Protein AF-A0AA96EJM2-F1 (afdb_monomer)

Foldseek 3Di:
DVVLVVVCVVLVWDWAQDDPFFRTKIFDPVQDCVFPPRDGLMDTHHPDDPDVVVSSVVSVCSQVSGPVSVVVCVVDVPD

Secondary structure (DSSP, 8-state):
-HHHHHHHHHTTPEEEE--SSSSEEEE-SS--TTTTTTS-SEEEEPSS-S-HHHHHHHHHHHHHT-HHHHHHHHHS---

Sequence (79 aa):
MEEALCYLERHGWRVEIGGSHAWGKIYCPYNDDTCRCGEFCIASVWSTPKCPVNHARALRRVIDHCAIHRLLNTLCPEE

Radius of gyration: 12.71 Å; Cα contacts (8 Å, |Δi|>4): 102; chains: 1; bounding box: 27×36×32 Å

Structure (mmCIF, N/CA/C/O backbone):
data_AF-A0AA96EJM2-F1
#
_entry.id   AF-A0AA96EJM2-F1
#
loop_
_atom_site.group_PDB
_atom_site.id
_atom_site.type_symbol
_atom_site.label_atom_id
_atom_site.label_alt_id
_atom_site.label_comp_id
_atom_site.label_asym_id
_atom_site.label_entity_id
_atom_site.label_seq_id
_atom_site.pdbx_PDB_ins_code
_atom_site.Cartn_x
_atom_site.Cartn_y
_atom_site.Cartn_z
_atom_site.occupancy
_atom_site.B_iso_or_equiv
_atom_site.auth_seq_id
_atom_site.auth_comp_id
_atom_site.auth_asym_id
_atom_site.auth_atom_id
_atom_site.pdbx_PDB_model_num
ATOM 1 N N . MET A 1 1 ? 12.016 0.713 -6.753 1.00 64.12 1 MET A N 1
ATOM 2 C CA . MET A 1 1 ? 11.094 -0.259 -6.122 1.00 64.12 1 MET A CA 1
ATOM 3 C C . MET A 1 1 ? 11.461 -0.432 -4.655 1.00 64.12 1 MET A C 1
ATOM 5 O O . MET A 1 1 ? 10.568 -0.344 -3.828 1.00 64.12 1 MET A O 1
ATOM 9 N N . GLU A 1 2 ? 12.755 -0.537 -4.336 1.00 74.94 2 GLU A N 1
ATOM 10 C CA . GLU A 1 2 ? 13.291 -0.482 -2.961 1.00 74.94 2 GLU A CA 1
ATOM 11 C C . GLU A 1 2 ? 12.753 0.685 -2.125 1.00 74.94 2 GLU A C 1
ATOM 13 O O . GLU A 1 2 ? 12.346 0.486 -0.991 1.00 74.94 2 GLU A O 1
ATOM 18 N N . GLU A 1 3 ? 12.648 1.887 -2.697 1.00 77.31 3 GLU A N 1
ATOM 19 C CA . GLU A 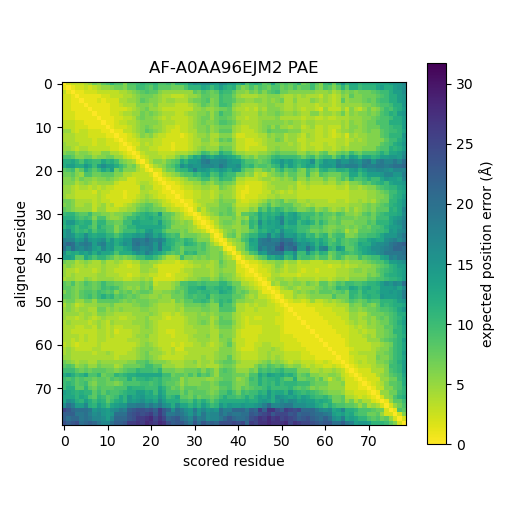1 3 ? 12.126 3.054 -1.971 1.00 77.31 3 GLU A CA 1
ATOM 20 C C . GLU A 1 3 ? 10.675 2.870 -1.481 1.00 77.31 3 GLU A C 1
ATOM 22 O O . GLU A 1 3 ? 10.304 3.371 -0.423 1.00 77.31 3 GLU A O 1
ATOM 27 N N . ALA A 1 4 ? 9.852 2.106 -2.211 1.00 77.12 4 ALA A N 1
ATOM 28 C CA . ALA A 1 4 ? 8.500 1.778 -1.764 1.00 77.12 4 ALA A CA 1
ATOM 29 C C . ALA A 1 4 ? 8.518 0.771 -0.607 1.00 77.12 4 ALA A C 1
ATOM 31 O O . ALA A 1 4 ? 7.702 0.902 0.296 1.00 77.12 4 ALA A O 1
ATOM 32 N N . LEU A 1 5 ? 9.448 -0.192 -0.613 1.00 78.19 5 LEU A N 1
ATOM 33 C CA . LEU A 1 5 ? 9.631 -1.160 0.477 1.00 78.19 5 LEU A CA 1
ATOM 34 C C . LEU A 1 5 ? 10.138 -0.477 1.751 1.00 78.19 5 LEU A C 1
ATOM 36 O O . LEU A 1 5 ? 9.538 -0.649 2.802 1.00 78.19 5 LEU A O 1
ATOM 40 N N . CYS A 1 6 ? 11.139 0.397 1.642 1.00 82.50 6 CYS A N 1
ATOM 41 C CA . CYS A 1 6 ? 11.619 1.180 2.783 1.00 82.50 6 CYS A CA 1
ATOM 42 C C . CYS A 1 6 ? 10.499 2.053 3.380 1.00 82.50 6 CYS A C 1
ATOM 44 O O . CYS A 1 6 ? 10.353 2.161 4.596 1.00 82.50 6 CYS A O 1
ATOM 46 N N . TYR A 1 7 ? 9.655 2.639 2.526 1.00 81.69 7 TYR A N 1
ATOM 47 C CA . TYR A 1 7 ? 8.490 3.400 2.970 1.00 81.69 7 TYR A CA 1
ATOM 48 C C . TYR A 1 7 ? 7.428 2.521 3.657 1.00 81.69 7 TYR A C 1
ATOM 50 O O . TYR A 1 7 ? 6.872 2.918 4.676 1.00 81.69 7 TYR A O 1
ATOM 58 N N . LEU A 1 8 ? 7.176 1.314 3.140 1.00 80.81 8 LEU A N 1
ATOM 59 C CA . LEU A 1 8 ? 6.295 0.322 3.769 1.00 80.81 8 LEU A CA 1
ATOM 60 C C . LEU A 1 8 ? 6.775 -0.043 5.176 1.00 80.81 8 LEU A C 1
ATOM 62 O O . LEU A 1 8 ? 5.995 0.027 6.124 1.00 80.81 8 LEU A O 1
ATOM 66 N N . GLU A 1 9 ? 8.055 -0.388 5.308 1.00 81.50 9 GLU A N 1
ATOM 67 C CA . GLU A 1 9 ? 8.663 -0.772 6.585 1.00 81.50 9 GLU A CA 1
ATOM 68 C C . GLU A 1 9 ? 8.591 0.364 7.610 1.00 81.50 9 GLU A C 1
ATOM 70 O O . GLU A 1 9 ? 8.203 0.131 8.754 1.00 81.50 9 GLU A O 1
ATOM 75 N N . ARG A 1 10 ? 8.865 1.609 7.192 1.00 81.56 10 ARG A N 1
ATOM 76 C CA . A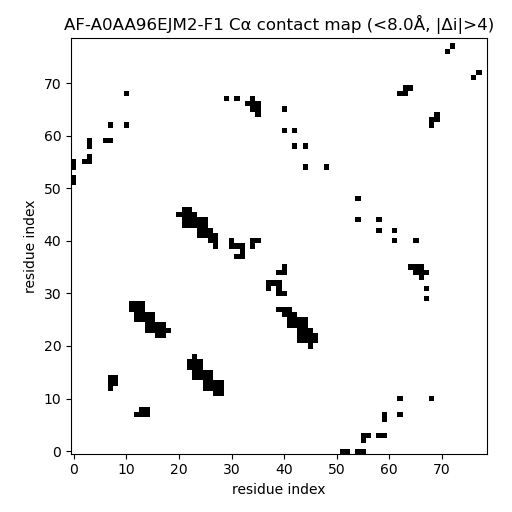RG A 1 10 ? 8.726 2.799 8.053 1.00 81.56 10 ARG A CA 1
ATOM 77 C C . ARG A 1 10 ? 7.311 2.996 8.586 1.00 81.56 10 ARG A C 1
ATOM 79 O O . ARG A 1 10 ? 7.145 3.450 9.711 1.00 81.56 10 ARG A O 1
ATOM 86 N N . HIS A 1 11 ? 6.301 2.632 7.805 1.00 78.25 11 HIS A N 1
ATOM 87 C CA . HIS A 1 11 ? 4.900 2.725 8.210 1.00 78.25 11 HIS A CA 1
ATOM 88 C C . HIS A 1 11 ? 4.357 1.438 8.842 1.00 78.25 11 HIS A C 1
ATOM 90 O O . HIS A 1 11 ? 3.145 1.299 9.007 1.00 78.25 11 HIS A O 1
ATOM 96 N N . GLY A 1 12 ? 5.234 0.492 9.191 1.00 82.62 12 GLY A N 1
ATOM 97 C CA . GLY A 1 12 ? 4.864 -0.742 9.881 1.00 82.62 12 GLY A CA 1
ATOM 98 C C . GLY A 1 12 ? 4.125 -1.755 9.006 1.00 82.62 12 GLY A C 1
ATOM 99 O O . GLY A 1 12 ? 3.489 -2.666 9.532 1.00 82.62 12 GLY A O 1
ATOM 100 N N . TRP A 1 13 ? 4.173 -1.619 7.680 1.00 85.62 13 TRP A N 1
ATOM 101 C CA . TRP A 1 13 ? 3.549 -2.584 6.778 1.00 85.62 13 TRP A CA 1
ATOM 102 C C . TRP A 1 13 ? 4.338 -3.881 6.732 1.00 85.62 13 TRP A C 1
ATOM 104 O O . TRP A 1 13 ? 5.563 -3.889 6.609 1.00 85.62 13 TRP A O 1
ATOM 114 N N . ARG A 1 14 ? 3.616 -5.001 6.773 1.00 85.31 14 ARG A N 1
ATOM 115 C CA . ARG A 1 14 ? 4.228 -6.324 6.731 1.00 85.31 14 ARG A CA 1
ATOM 116 C C . ARG A 1 14 ? 4.413 -6.758 5.285 1.00 85.31 14 ARG A C 1
ATOM 118 O O . ARG A 1 14 ? 3.440 -6.878 4.546 1.00 85.31 14 ARG A O 1
ATOM 125 N N . VAL A 1 15 ? 5.652 -7.034 4.896 1.00 86.19 15 VAL A N 1
ATOM 126 C CA . VAL A 1 15 ? 5.989 -7.611 3.591 1.00 86.19 15 VAL A CA 1
ATOM 127 C C . VAL A 1 15 ? 6.126 -9.124 3.747 1.00 86.19 15 VAL A C 1
ATOM 129 O O . VAL A 1 15 ? 6.915 -9.606 4.554 1.00 86.19 15 VAL A O 1
ATOM 132 N N . GLU A 1 16 ? 5.367 -9.881 2.967 1.00 86.31 16 GLU A N 1
ATOM 133 C CA . GLU A 1 16 ? 5.497 -11.330 2.842 1.00 86.31 16 GLU A CA 1
ATOM 134 C C . GLU A 1 16 ? 6.041 -11.647 1.454 1.00 86.31 16 GLU A C 1
ATOM 136 O O . GLU A 1 16 ? 5.374 -11.444 0.439 1.00 86.31 16 GLU A O 1
ATOM 141 N N . ILE A 1 17 ? 7.284 -12.111 1.405 1.00 84.62 17 ILE A N 1
ATOM 142 C CA . ILE A 1 17 ? 7.930 -12.517 0.160 1.00 84.62 17 ILE A CA 1
ATOM 143 C C . ILE A 1 17 ? 7.532 -13.969 -0.097 1.00 84.62 17 ILE A C 1
ATOM 145 O O . ILE A 1 17 ? 7.779 -14.836 0.741 1.00 84.62 17 ILE A O 1
ATOM 149 N N . GLY A 1 18 ? 6.896 -14.236 -1.237 1.00 75.69 18 GLY A N 1
ATOM 150 C CA . GLY A 1 18 ? 6.374 -15.567 -1.536 1.00 75.69 18 GLY A CA 1
ATOM 151 C C . GLY A 1 18 ? 5.148 -15.559 -2.442 1.00 75.69 18 GLY A C 1
ATOM 152 O O . GLY A 1 18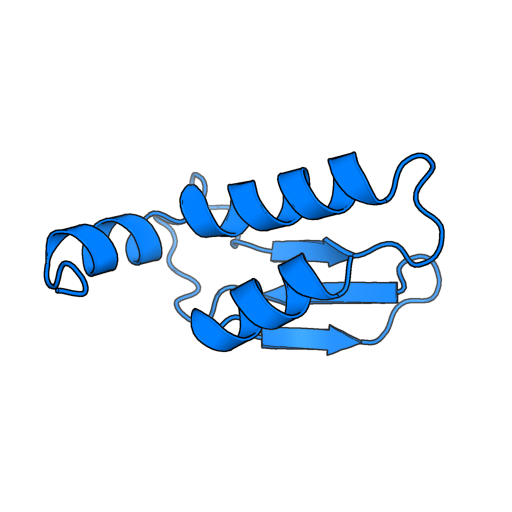 ? 4.056 -15.147 -2.053 1.00 75.69 18 GLY A O 1
ATOM 153 N N . GLY A 1 19 ? 5.322 -16.075 -3.656 1.00 63.91 19 GLY A N 1
ATOM 154 C CA . GLY A 1 19 ? 4.248 -16.320 -4.610 1.00 63.91 19 GLY A CA 1
ATOM 155 C C . GLY A 1 19 ? 4.798 -16.895 -5.912 1.00 63.91 19 GLY A C 1
ATOM 156 O O . GLY A 1 19 ? 5.842 -16.470 -6.391 1.00 63.91 19 GLY A O 1
ATOM 157 N N . SER A 1 20 ? 4.101 -17.860 -6.515 1.00 66.44 20 SER A N 1
ATOM 158 C CA . SER A 1 20 ? 4.548 -18.457 -7.784 1.00 66.44 20 SER A CA 1
ATOM 159 C C . SER A 1 20 ? 4.564 -17.443 -8.939 1.00 66.44 20 SER A C 1
ATOM 161 O O . SER A 1 20 ? 5.324 -17.606 -9.885 1.00 66.44 20 SER A O 1
ATOM 163 N N . HIS A 1 21 ? 3.701 -16.416 -8.886 1.00 70.19 21 HIS A N 1
ATOM 164 C CA . HIS A 1 21 ? 3.529 -15.409 -9.949 1.00 70.19 21 HIS A CA 1
ATOM 165 C C . HIS A 1 21 ? 3.892 -13.975 -9.511 1.00 70.19 21 HIS A C 1
ATOM 167 O O . HIS A 1 21 ? 4.218 -13.139 -10.351 1.00 70.19 21 HIS A O 1
ATOM 173 N N . ALA A 1 22 ? 3.823 -13.672 -8.212 1.00 81.25 22 ALA A N 1
ATOM 174 C CA . ALA A 1 22 ? 4.147 -12.367 -7.639 1.00 81.25 22 ALA A CA 1
ATOM 175 C C . ALA A 1 22 ? 5.350 -12.518 -6.700 1.00 81.25 22 ALA A C 1
ATOM 177 O O . ALA A 1 22 ? 5.478 -13.539 -6.034 1.00 81.25 22 ALA A O 1
ATOM 178 N N . TRP A 1 23 ? 6.213 -11.502 -6.634 1.00 84.50 23 TRP A N 1
ATOM 179 C CA . TRP A 1 23 ? 7.388 -11.499 -5.752 1.00 84.50 23 TRP A CA 1
ATOM 180 C C . TRP A 1 23 ? 6.983 -11.601 -4.279 1.00 84.50 23 TRP A C 1
ATOM 182 O O . TRP A 1 23 ? 7.605 -12.314 -3.495 1.00 84.50 23 TRP A O 1
ATOM 192 N N . GLY A 1 24 ? 5.896 -10.927 -3.913 1.00 87.75 24 GLY A N 1
ATOM 193 C CA . GLY A 1 24 ? 5.360 -10.978 -2.565 1.00 87.75 24 GLY A CA 1
ATOM 194 C C . GLY A 1 24 ? 4.040 -10.243 -2.442 1.00 87.75 24 GLY A C 1
ATOM 195 O O . GLY A 1 24 ? 3.473 -9.767 -3.428 1.00 87.75 24 GLY A O 1
ATOM 196 N N . LYS A 1 25 ? 3.549 -10.136 -1.216 1.00 87.19 25 LYS A N 1
ATOM 197 C CA . LYS A 1 25 ? 2.372 -9.353 -0.856 1.00 87.19 25 LYS A CA 1
ATOM 198 C C . LYS A 1 25 ? 2.700 -8.476 0.336 1.00 87.19 25 LYS A C 1
ATOM 200 O O . LYS A 1 25 ? 3.492 -8.847 1.194 1.00 87.19 25 LYS A O 1
ATOM 205 N N . ILE A 1 26 ? 2.087 -7.308 0.378 1.00 86.38 26 ILE A N 1
ATOM 206 C CA . ILE A 1 26 ? 2.142 -6.417 1.530 1.00 86.38 26 ILE A CA 1
ATOM 207 C C . ILE A 1 26 ? 0.807 -6.456 2.250 1.00 86.38 26 ILE A C 1
ATOM 209 O O . ILE A 1 26 ? -0.234 -6.493 1.597 1.00 86.38 26 ILE A O 1
ATOM 213 N N . TYR A 1 27 ? 0.854 -6.431 3.573 1.00 83.94 27 TYR A N 1
ATOM 214 C CA . TYR A 1 27 ? -0.306 -6.480 4.447 1.00 83.94 27 TYR A CA 1
ATOM 215 C C . TYR A 1 27 ? -0.289 -5.273 5.376 1.00 83.94 27 TYR A C 1
ATOM 217 O O . TYR A 1 27 ? 0.743 -4.925 5.962 1.00 83.94 27 TYR A O 1
ATOM 225 N N . CYS A 1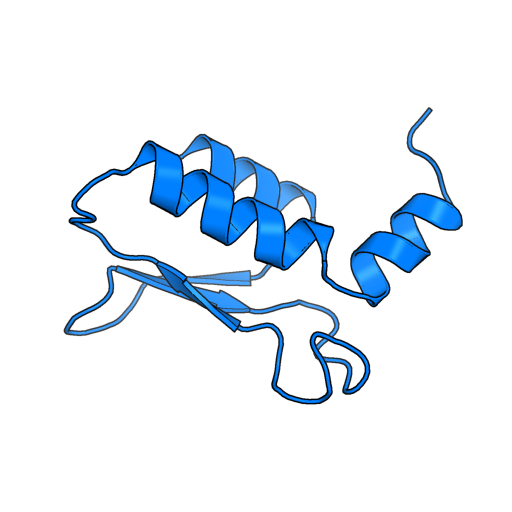 28 ? -1.449 -4.643 5.511 1.00 82.69 28 CYS A N 1
ATOM 226 C CA . CYS A 1 28 ? -1.663 -3.584 6.480 1.00 82.69 28 CYS A CA 1
ATOM 227 C C . CYS A 1 28 ? -1.560 -4.139 7.913 1.00 82.69 28 CYS A C 1
ATOM 229 O O . CYS A 1 28 ? -2.175 -5.167 8.201 1.00 82.69 28 CYS A O 1
ATOM 231 N N . PRO A 1 29 ? -0.837 -3.463 8.824 1.00 77.44 29 PRO A N 1
ATOM 232 C CA . PRO A 1 29 ? -0.690 -3.921 10.205 1.00 77.44 29 PRO A CA 1
ATOM 233 C C . PRO A 1 29 ? -1.981 -3.786 11.020 1.00 77.44 29 PRO A C 1
ATOM 235 O O . PRO A 1 29 ? -2.170 -4.514 11.987 1.00 77.44 29 PRO A O 1
ATOM 238 N N . TYR A 1 30 ? -2.867 -2.866 10.631 1.00 76.06 30 TYR A N 1
ATOM 239 C CA . TYR A 1 30 ? -4.106 -2.585 11.356 1.00 76.06 30 TYR A CA 1
ATOM 240 C C . TYR A 1 30 ? -5.245 -3.526 10.961 1.00 76.06 30 TYR A C 1
ATOM 242 O O . TYR A 1 30 ? -6.074 -3.852 11.799 1.00 76.06 30 TYR A O 1
ATOM 250 N N . ASN A 1 31 ? -5.263 -3.974 9.697 1.00 68.12 31 ASN A N 1
ATOM 251 C CA . ASN A 1 31 ? -6.258 -4.904 9.154 1.00 68.12 31 ASN A CA 1
ATOM 252 C C . ASN A 1 31 ? -7.721 -4.538 9.495 1.00 68.12 31 ASN A C 1
ATOM 254 O O . ASN A 1 31 ? -8.531 -5.407 9.809 1.00 68.12 31 ASN A O 1
ATOM 258 N N . ASP A 1 32 ? -8.025 -3.242 9.457 1.00 69.62 32 ASP A N 1
ATOM 259 C CA . ASP A 1 32 ? -9.314 -2.673 9.849 1.00 69.62 32 ASP A CA 1
ATOM 260 C C . ASP A 1 32 ? -10.321 -2.708 8.685 1.00 69.62 32 ASP A C 1
ATOM 262 O O . ASP A 1 32 ? -9.927 -2.531 7.527 1.00 69.62 3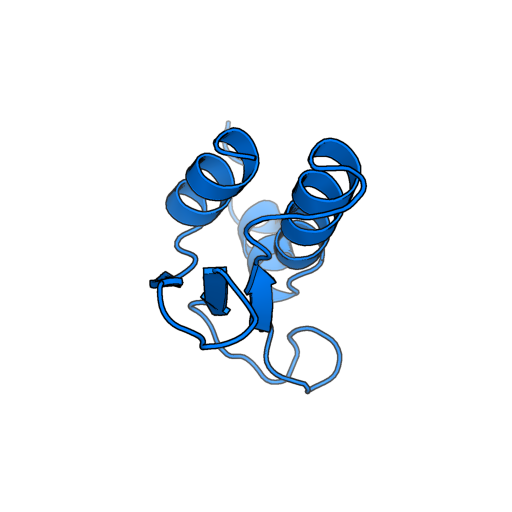2 ASP A O 1
ATOM 266 N N . ASP A 1 33 ? -11.613 -2.906 8.961 1.00 66.69 33 ASP A N 1
ATOM 267 C CA . ASP A 1 33 ? -12.660 -2.952 7.927 1.00 66.69 33 ASP A CA 1
ATOM 268 C C . ASP A 1 33 ? -12.899 -1.585 7.264 1.00 66.69 33 ASP A C 1
ATOM 270 O O . ASP A 1 33 ? -13.318 -1.497 6.109 1.00 66.69 33 ASP A O 1
ATOM 274 N N . THR A 1 34 ? -12.529 -0.491 7.924 1.00 68.75 34 THR A N 1
ATOM 275 C CA . THR A 1 34 ? -12.575 0.840 7.304 1.00 68.75 34 THR A CA 1
ATOM 276 C C . THR A 1 34 ? -11.449 1.042 6.284 1.00 68.75 34 THR A C 1
ATOM 278 O O . THR A 1 34 ? -11.467 1.985 5.482 1.00 68.75 34 THR A O 1
ATOM 281 N N . CYS A 1 35 ? -10.466 0.138 6.261 1.00 68.62 35 CYS A N 1
ATOM 282 C CA . CYS A 1 35 ? -9.343 0.180 5.345 1.00 68.62 35 CYS A CA 1
ATOM 283 C C . CYS A 1 35 ? -9.789 -0.270 3.946 1.00 68.62 35 CYS A C 1
ATOM 285 O O . CYS A 1 35 ? -10.167 -1.417 3.735 1.00 68.62 35 CYS A O 1
ATOM 287 N N . ARG A 1 36 ? -9.759 0.659 2.978 1.00 64.12 36 ARG A N 1
ATOM 288 C CA . ARG A 1 36 ? -10.126 0.425 1.568 1.00 64.12 36 ARG A CA 1
ATOM 289 C C . ARG A 1 36 ? -11.501 -0.251 1.397 1.00 64.12 36 ARG A C 1
A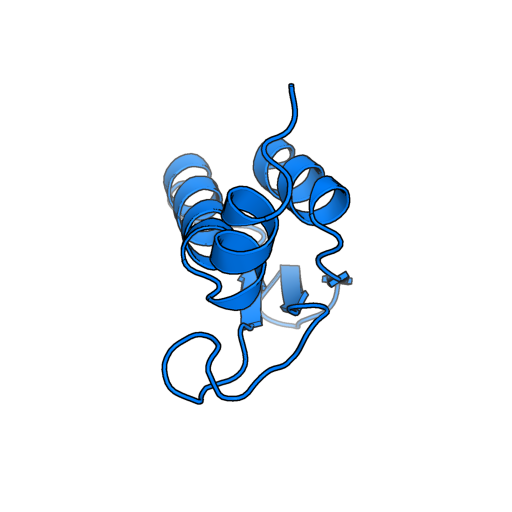TOM 291 O O . ARG A 1 36 ? -11.633 -1.241 0.687 1.00 64.12 36 ARG A O 1
ATOM 298 N N . CYS A 1 37 ? -12.531 0.340 2.005 1.00 55.50 37 CYS A N 1
ATOM 299 C CA . CYS A 1 37 ? -13.930 -0.086 1.858 1.00 55.50 37 CYS A CA 1
ATOM 300 C C . CYS A 1 37 ? -14.200 -1.556 2.251 1.00 55.50 37 CYS A C 1
ATOM 302 O O . CYS A 1 37 ? -15.000 -2.214 1.591 1.00 55.50 37 CYS A O 1
ATOM 304 N N . GLY A 1 38 ? -13.561 -2.075 3.303 1.00 55.44 38 GLY A N 1
ATOM 305 C CA . GLY A 1 38 ? -13.856 -3.413 3.837 1.00 55.44 38 GLY A CA 1
ATOM 306 C C . GLY A 1 38 ? -13.091 -4.559 3.191 1.00 55.44 38 GLY A C 1
ATOM 307 O O . GLY A 1 38 ? -13.186 -5.687 3.667 1.00 55.44 38 GLY A O 1
ATOM 308 N N . GLU A 1 39 ? -12.309 -4.297 2.142 1.00 55.53 39 GLU A N 1
ATOM 309 C CA . GLU A 1 39 ? -11.470 -5.308 1.511 1.00 55.53 39 GLU A CA 1
ATOM 310 C C . GLU A 1 39 ? -10.027 -5.086 1.952 1.00 55.53 39 GLU A C 1
ATOM 312 O O . GLU A 1 39 ? -9.372 -4.138 1.511 1.00 55.53 39 GLU A O 1
ATOM 317 N N . PHE A 1 40 ? -9.586 -5.939 2.883 1.00 61.34 40 PHE A N 1
ATOM 318 C CA . PHE A 1 40 ? -8.275 -5.951 3.531 1.00 61.34 40 PHE A CA 1
ATOM 319 C C . PHE A 1 40 ? -7.197 -5.222 2.723 1.00 61.34 40 PHE A C 1
ATOM 321 O O . PHE A 1 40 ? -6.937 -5.561 1.567 1.00 61.34 40 PHE A O 1
ATOM 328 N N . CYS A 1 41 ? -6.546 -4.234 3.341 1.00 74.75 41 CYS A N 1
ATOM 329 C CA . CYS A 1 41 ? -5.472 -3.443 2.747 1.00 74.75 41 CYS A CA 1
ATOM 330 C C . CYS A 1 41 ? -4.242 -4.325 2.415 1.00 74.75 41 CYS A C 1
ATOM 332 O O . CYS A 1 41 ? -3.243 -4.338 3.134 1.00 74.75 41 CYS A O 1
ATOM 334 N N . ILE A 1 42 ? -4.336 -5.078 1.315 1.00 81.19 42 ILE A N 1
ATOM 335 C CA . ILE A 1 42 ? -3.342 -6.018 0.797 1.00 81.19 42 ILE A CA 1
ATOM 336 C C . ILE A 1 42 ? -3.007 -5.610 -0.636 1.00 81.19 42 ILE A C 1
ATOM 338 O O . ILE A 1 42 ? -3.894 -5.313 -1.440 1.00 81.19 42 ILE A O 1
ATOM 342 N N . ALA A 1 43 ? -1.725 -5.613 -0.991 1.00 84.56 43 ALA A N 1
ATOM 343 C CA . ALA A 1 43 ? -1.308 -5.426 -2.378 1.00 84.56 43 ALA A CA 1
ATOM 344 C C . ALA A 1 43 ? -0.242 -6.442 -2.779 1.00 84.56 43 ALA A C 1
ATOM 346 O O . ALA A 1 43 ? 0.649 -6.773 -2.004 1.00 84.56 43 ALA A O 1
ATOM 347 N N . SER A 1 44 ? -0.328 -6.932 -4.014 1.00 85.50 44 SER A N 1
ATOM 348 C CA . SER A 1 44 ? 0.685 -7.829 -4.574 1.00 85.50 44 SER A CA 1
ATOM 349 C C . SER A 1 44 ? 1.842 -7.023 -5.159 1.00 85.50 44 SER A C 1
ATOM 351 O O . SER A 1 44 ? 1.628 -6.063 -5.904 1.00 85.50 44 SER A O 1
ATOM 353 N N . VAL A 1 45 ? 3.060 -7.438 -4.835 1.00 86.06 45 VAL A N 1
ATOM 354 C CA . VAL A 1 45 ? 4.318 -6.895 -5.338 1.00 86.06 45 VAL A CA 1
ATOM 355 C C . VAL A 1 45 ? 4.831 -7.815 -6.438 1.00 86.06 45 VAL A C 1
ATOM 357 O O . VAL A 1 45 ? 4.981 -9.019 -6.235 1.00 86.06 45 VAL A O 1
ATOM 360 N N . TRP A 1 46 ? 5.098 -7.265 -7.617 1.00 83.50 46 TRP A N 1
ATOM 361 C CA . TRP A 1 46 ? 5.557 -8.033 -8.777 1.00 83.50 46 TRP A CA 1
ATOM 362 C C . TRP A 1 46 ? 7.073 -7.910 -8.934 1.00 83.50 46 TRP A C 1
ATOM 364 O O . TRP A 1 46 ? 7.610 -6.813 -8.802 1.00 83.50 46 TRP A O 1
ATOM 374 N N . SER A 1 47 ? 7.756 -9.013 -9.272 1.00 71.00 47 SER A N 1
ATOM 375 C CA . SER A 1 47 ? 9.217 -9.009 -9.478 1.00 71.00 47 SER A CA 1
ATOM 376 C C . SER A 1 47 ? 9.616 -8.385 -10.818 1.00 71.00 47 SER A C 1
ATOM 378 O O . SER A 1 47 ? 10.686 -7.798 -10.939 1.00 71.00 47 SER A O 1
ATOM 380 N N . THR A 1 48 ? 8.747 -8.501 -11.829 1.00 78.56 48 THR A N 1
ATOM 381 C CA . THR A 1 48 ? 8.972 -8.038 -13.209 1.00 78.56 48 THR A CA 1
ATOM 382 C C . THR A 1 48 ? 7.838 -7.127 -13.708 1.00 78.56 48 THR A C 1
ATOM 384 O O . THR A 1 48 ? 7.181 -7.419 -14.710 1.00 78.56 48 THR A O 1
ATOM 387 N N . PRO A 1 49 ? 7.546 -5.998 -13.037 1.00 77.50 49 PRO A N 1
ATOM 388 C CA . PRO A 1 49 ? 6.522 -5.087 -13.518 1.00 77.50 49 PRO A CA 1
ATOM 389 C C . PRO A 1 49 ? 7.002 -4.366 -14.776 1.00 77.50 49 PRO A C 1
ATOM 391 O O . PRO A 1 49 ? 8.136 -3.898 -14.854 1.00 77.50 49 PRO A O 1
ATOM 394 N N . LYS A 1 50 ? 6.081 -4.175 -15.723 1.00 80.88 50 LYS A N 1
ATOM 395 C CA . LYS A 1 50 ? 6.320 -3.440 -16.976 1.00 80.88 50 LYS A CA 1
ATOM 396 C C . LYS A 1 50 ? 6.902 -2.035 -16.748 1.00 80.88 50 LYS A C 1
ATOM 398 O O . LYS A 1 50 ? 7.671 -1.546 -17.567 1.00 80.88 50 LYS A O 1
ATOM 403 N N . CYS A 1 51 ? 6.543 -1.389 -15.633 1.00 84.56 51 CYS A N 1
ATOM 404 C CA . CYS A 1 51 ? 7.121 -0.119 -15.192 1.00 84.56 51 CYS A CA 1
ATOM 405 C C . CYS A 1 51 ? 7.324 -0.121 -13.662 1.00 84.56 51 CYS A C 1
ATOM 407 O O . CYS A 1 51 ? 6.345 0.035 -12.921 1.00 84.56 51 CYS A O 1
ATOM 409 N N . PRO A 1 52 ? 8.566 -0.237 -13.156 1.00 82.06 52 PRO A N 1
ATOM 410 C CA . PRO A 1 52 ? 8.834 -0.341 -11.718 1.00 82.06 52 PRO A CA 1
ATOM 411 C C . PRO A 1 52 ? 8.465 0.929 -10.941 1.00 82.06 52 PRO A C 1
ATOM 413 O O . PRO A 1 52 ? 8.053 0.844 -9.787 1.00 82.06 52 PRO A O 1
ATOM 416 N N . VAL A 1 53 ? 8.550 2.102 -11.576 1.00 85.06 53 VAL A N 1
ATOM 417 C CA . VAL A 1 53 ? 8.182 3.392 -10.968 1.00 85.06 53 VAL A CA 1
ATOM 418 C C . VAL A 1 53 ? 6.677 3.481 -10.717 1.00 85.06 53 VAL A C 1
ATOM 420 O O . VAL A 1 53 ? 6.251 3.841 -9.623 1.00 85.06 53 VAL A O 1
ATOM 423 N N . ASN A 1 54 ? 5.854 3.116 -11.704 1.00 85.88 54 ASN A N 1
ATOM 424 C CA . ASN A 1 54 ? 4.400 3.118 -11.533 1.00 85.88 54 ASN A CA 1
ATOM 425 C C . ASN A 1 54 ? 3.964 2.073 -10.510 1.00 85.88 54 ASN A C 1
ATOM 427 O O . ASN A 1 54 ? 3.062 2.343 -9.722 1.00 85.88 54 ASN A O 1
ATOM 431 N N . HIS A 1 55 ? 4.625 0.913 -10.488 1.00 86.00 55 HIS A N 1
ATOM 432 C CA . HIS A 1 55 ? 4.358 -0.102 -9.479 1.00 86.00 55 HIS A CA 1
ATOM 433 C C . HIS A 1 55 ? 4.687 0.403 -8.064 1.00 86.00 55 HIS A C 1
ATOM 435 O O . HIS A 1 55 ? 3.850 0.302 -7.172 1.00 86.00 55 HIS A O 1
ATOM 441 N N . ALA A 1 56 ? 5.841 1.053 -7.881 1.00 85.12 56 ALA A N 1
ATOM 442 C CA . ALA A 1 56 ? 6.215 1.682 -6.615 1.00 85.12 56 ALA A CA 1
ATOM 443 C C . ALA A 1 56 ? 5.205 2.758 -6.172 1.00 85.12 56 ALA A C 1
ATOM 445 O O . ALA A 1 56 ? 4.779 2.759 -5.018 1.00 85.12 56 ALA A O 1
ATOM 446 N N . ARG A 1 57 ? 4.751 3.632 -7.086 1.00 86.19 57 ARG A N 1
ATOM 447 C CA . ARG A 1 57 ? 3.697 4.621 -6.781 1.00 86.19 57 ARG A CA 1
ATOM 448 C C . ARG A 1 57 ? 2.367 3.967 -6.427 1.00 86.19 57 ARG A C 1
ATOM 450 O O . ARG A 1 57 ? 1.654 4.484 -5.574 1.00 86.19 57 ARG A O 1
ATOM 457 N N . ALA A 1 58 ? 2.017 2.863 -7.085 1.00 84.81 58 ALA A N 1
ATOM 458 C CA . ALA A 1 58 ? 0.798 2.129 -6.775 1.00 84.81 58 ALA A CA 1
ATOM 459 C C . ALA A 1 58 ? 0.846 1.586 -5.342 1.00 84.81 58 ALA A C 1
ATOM 461 O O . ALA A 1 58 ? -0.101 1.814 -4.599 1.00 84.81 58 ALA A O 1
ATOM 462 N N . LEU A 1 59 ? 1.960 0.967 -4.934 1.00 84.75 59 LEU A N 1
ATOM 463 C CA . LEU A 1 59 ? 2.167 0.506 -3.555 1.00 84.75 59 LEU A CA 1
ATOM 464 C C . LEU A 1 59 ? 2.113 1.671 -2.558 1.00 84.75 59 LEU A C 1
ATOM 466 O O . LEU A 1 59 ? 1.389 1.590 -1.570 1.00 84.75 59 LEU A O 1
ATOM 470 N N . ARG A 1 60 ? 2.787 2.788 -2.862 1.00 84.75 60 ARG A N 1
ATOM 471 C CA . ARG A 1 60 ? 2.755 4.004 -2.034 1.00 84.75 60 ARG A CA 1
ATOM 472 C C . ARG A 1 60 ? 1.329 4.516 -1.819 1.00 84.75 60 ARG A C 1
ATOM 474 O O . ARG A 1 60 ? 0.960 4.821 -0.695 1.00 84.75 60 ARG A O 1
ATOM 481 N N . ARG A 1 61 ? 0.508 4.551 -2.874 1.00 83.31 61 ARG A N 1
ATOM 482 C CA . ARG A 1 61 ? -0.904 4.952 -2.769 1.00 83.31 61 ARG A CA 1
ATOM 483 C C . ARG A 1 61 ? -1.714 4.023 -1.875 1.00 83.31 61 ARG A C 1
ATOM 485 O O . ARG A 1 61 ? -2.611 4.502 -1.203 1.00 83.31 61 ARG A O 1
ATOM 492 N N . VAL A 1 62 ? -1.436 2.719 -1.858 1.00 83.06 62 VAL A N 1
ATOM 493 C CA . VAL A 1 62 ? -2.157 1.800 -0.959 1.00 83.06 62 VAL A CA 1
ATOM 494 C C . VAL A 1 62 ? -1.913 2.164 0.509 1.00 83.06 62 VAL A C 1
ATOM 496 O O . VAL A 1 62 ? -2.841 2.100 1.309 1.00 83.06 62 VAL A O 1
ATOM 499 N N . ILE A 1 63 ? -0.698 2.597 0.836 1.00 79.00 63 ILE A N 1
ATOM 500 C CA . ILE A 1 63 ? -0.314 3.037 2.182 1.00 79.00 63 ILE A CA 1
ATOM 501 C C . ILE A 1 63 ? -0.924 4.398 2.500 1.00 79.00 63 ILE A C 1
ATOM 503 O O . ILE A 1 63 ? -1.576 4.550 3.524 1.00 79.00 63 ILE A O 1
ATOM 507 N N . ASP A 1 64 ? -0.771 5.364 1.596 1.00 79.19 6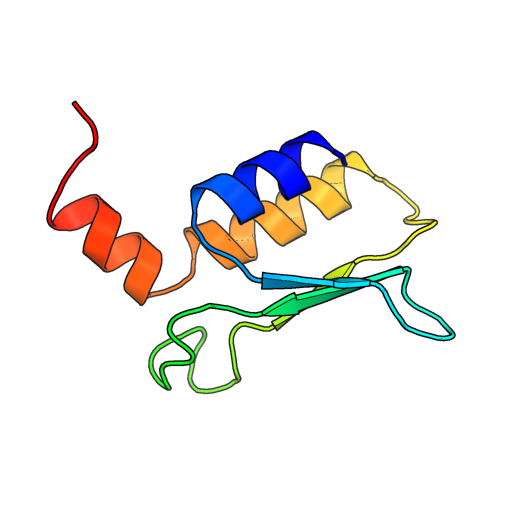4 ASP A N 1
ATOM 508 C CA . ASP A 1 64 ? -1.262 6.735 1.767 1.00 79.19 64 ASP A CA 1
ATOM 509 C C . ASP A 1 64 ? -2.795 6.790 1.915 1.00 79.19 64 ASP A C 1
ATOM 511 O O . ASP A 1 64 ? -3.341 7.493 2.762 1.00 79.19 64 ASP A O 1
ATOM 515 N N . HIS A 1 65 ? -3.506 5.956 1.148 1.00 76.19 65 HIS A N 1
ATOM 516 C CA . HIS A 1 65 ? -4.964 5.845 1.208 1.00 76.19 65 HIS A CA 1
ATOM 517 C C . HIS A 1 65 ? -5.473 4.870 2.283 1.00 76.19 65 HIS A C 1
ATOM 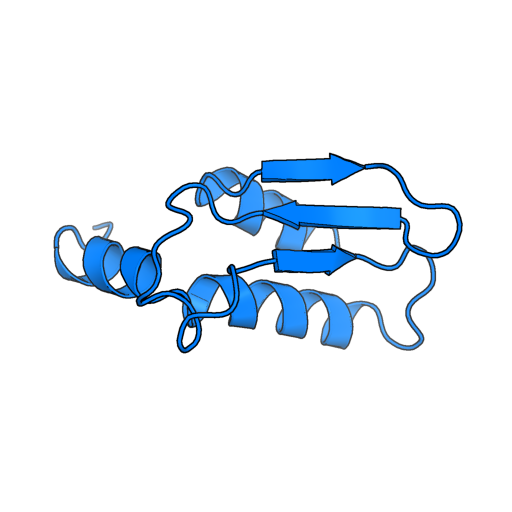519 O O . HIS A 1 65 ? -6.683 4.645 2.377 1.00 76.19 65 HIS A O 1
ATOM 525 N N . CYS A 1 66 ? -4.599 4.279 3.099 1.00 79.31 66 CYS A N 1
ATOM 526 C CA . CYS A 1 66 ? -5.023 3.480 4.243 1.00 79.31 66 CYS A CA 1
ATOM 527 C C . CYS A 1 66 ? -5.690 4.396 5.279 1.00 79.31 66 CYS A C 1
ATOM 529 O O . CYS A 1 66 ? -5.060 5.320 5.791 1.00 79.31 66 CYS A O 1
ATOM 531 N N . ALA A 1 67 ? -6.952 4.118 5.622 1.00 73.69 67 ALA A N 1
ATOM 532 C CA . ALA A 1 67 ? -7.750 4.954 6.524 1.00 73.69 67 ALA A CA 1
ATOM 533 C C . ALA A 1 67 ? -7.050 5.196 7.873 1.00 73.69 67 ALA A C 1
ATOM 535 O O . ALA A 1 67 ? -6.951 6.337 8.319 1.00 73.69 67 ALA A O 1
ATOM 536 N N . ILE A 1 68 ? -6.478 4.141 8.464 1.00 73.19 68 ILE A N 1
ATOM 537 C CA . ILE A 1 68 ? -5.747 4.232 9.735 1.00 73.19 68 ILE A CA 1
ATOM 538 C C . ILE A 1 68 ? -4.431 5.004 9.598 1.00 73.19 68 ILE A C 1
ATOM 540 O O . ILE A 1 68 ? -4.117 5.823 10.454 1.00 73.19 68 ILE A O 1
ATOM 544 N N . HIS A 1 69 ? -3.680 4.805 8.511 1.00 72.12 69 HIS A N 1
ATOM 545 C CA . HIS A 1 69 ? -2.445 5.550 8.266 1.00 72.12 69 HIS A CA 1
ATOM 546 C C . HIS A 1 69 ? -2.726 7.053 8.152 1.00 72.12 69 HIS A C 1
ATOM 548 O O . HIS A 1 69 ? -2.058 7.867 8.787 1.00 72.12 69 HIS A O 1
ATOM 554 N N . ARG A 1 70 ? -3.790 7.412 7.428 1.00 71.56 70 ARG A N 1
ATOM 555 C CA . ARG A 1 70 ? -4.262 8.790 7.324 1.00 71.56 70 ARG A CA 1
ATOM 556 C C . ARG A 1 70 ? -4.713 9.339 8.679 1.00 71.56 70 ARG A C 1
ATOM 558 O O . ARG A 1 70 ? -4.389 10.479 8.994 1.00 71.56 70 ARG A O 1
ATOM 565 N N . LEU A 1 71 ? -5.408 8.546 9.498 1.00 72.50 71 LEU A N 1
ATOM 566 C CA . LEU A 1 71 ? -5.812 8.950 10.848 1.00 72.50 71 LEU A CA 1
ATOM 567 C C . LEU A 1 71 ? -4.592 9.233 11.740 1.00 72.50 71 LEU A C 1
ATOM 569 O O . LEU A 1 71 ? -4.524 10.290 12.360 1.00 72.50 71 LEU A O 1
ATOM 573 N N . LEU A 1 72 ? -3.602 8.337 11.754 1.00 70.50 72 LEU A N 1
ATOM 574 C CA . LEU A 1 72 ? -2.379 8.480 12.550 1.00 70.50 72 LEU A CA 1
ATOM 575 C C . LEU A 1 72 ? -1.542 9.683 12.115 1.00 70.50 72 LEU A C 1
ATOM 577 O O . LEU A 1 72 ? -1.115 10.455 12.969 1.00 70.50 72 LEU A O 1
ATOM 581 N N . ASN A 1 73 ? -1.412 9.916 10.807 1.00 65.25 73 ASN A N 1
ATOM 582 C CA . ASN A 1 73 ? -0.764 11.119 10.281 1.00 65.25 73 ASN A CA 1
ATOM 583 C C . ASN A 1 73 ? -1.501 12.413 10.684 1.00 65.25 73 ASN A C 1
ATOM 585 O O . ASN A 1 73 ? -0.911 13.487 10.695 1.00 65.25 73 ASN A O 1
ATOM 589 N N . THR A 1 74 ? -2.800 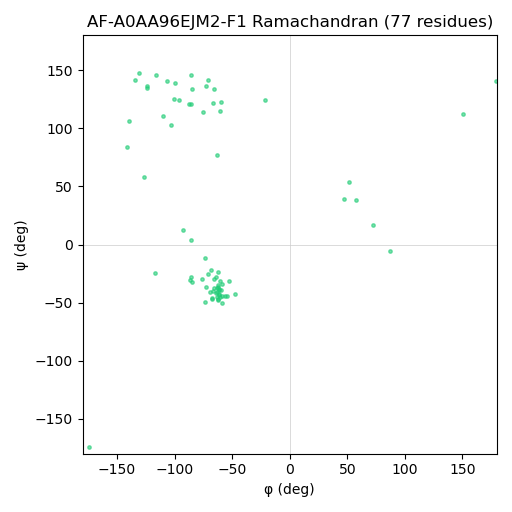12.336 10.993 1.00 62.72 74 THR A N 1
ATOM 590 C CA . THR A 1 74 ? -3.587 13.493 11.456 1.00 62.72 74 THR A CA 1
ATOM 591 C C . THR A 1 74 ? -3.490 13.690 12.974 1.00 62.72 74 THR A C 1
ATOM 593 O O . THR A 1 74 ? -3.599 14.815 13.452 1.00 62.72 74 THR A O 1
ATOM 596 N N . LEU A 1 75 ? -3.306 12.608 13.737 1.00 64.06 75 LEU A N 1
ATOM 597 C CA . LEU A 1 75 ? -3.260 12.623 15.205 1.00 64.06 75 LEU A CA 1
ATOM 598 C C . LEU A 1 75 ? -1.866 12.940 15.762 1.00 64.06 75 LEU A C 1
ATOM 600 O O . LEU A 1 75 ? -1.764 13.498 16.853 1.00 64.06 75 LEU A O 1
ATOM 604 N N . CYS A 1 76 ? -0.805 12.613 15.025 1.00 53.03 76 CYS A N 1
ATOM 605 C CA . CYS A 1 76 ? 0.571 12.970 15.357 1.00 53.03 76 CYS A CA 1
ATOM 606 C C . CYS A 1 76 ? 1.296 13.340 14.053 1.00 53.03 76 CYS A C 1
ATOM 608 O O . CYS A 1 76 ? 1.904 12.458 13.443 1.00 53.03 76 CYS A O 1
ATOM 610 N N . PRO A 1 77 ? 1.188 14.591 13.565 1.00 54.25 77 PRO A N 1
ATOM 611 C CA . PRO A 1 77 ? 2.009 15.017 12.441 1.00 54.25 77 PRO A CA 1
ATOM 612 C C . PRO A 1 77 ? 3.474 14.881 12.865 1.00 54.25 77 PRO A C 1
ATOM 614 O O . PRO A 1 77 ? 3.863 15.413 13.902 1.00 54.25 77 PRO A O 1
ATOM 617 N N . GLU A 1 78 ? 4.256 14.109 12.113 1.00 57.88 78 GLU A N 1
ATOM 618 C CA . GLU A 1 78 ? 5.705 14.050 12.303 1.00 57.88 78 GLU A CA 1
ATOM 619 C C . GLU A 1 78 ? 6.250 15.477 12.079 1.00 57.88 78 GLU A C 1
ATOM 621 O O . GLU A 1 78 ? 6.066 16.035 10.995 1.00 57.88 78 GLU A O 1
ATOM 626 N N . GLU A 1 79 ? 6.793 16.082 13.146 1.00 46.88 79 GLU A N 1
ATOM 627 C CA . GLU A 1 79 ? 7.362 17.444 13.198 1.00 46.88 79 GLU A CA 1
ATOM 628 C C . GLU A 1 79 ? 8.569 17.637 12.266 1.00 46.88 79 GLU A C 1
ATOM 630 O O . GLU A 1 79 ? 9.418 16.717 12.175 1.00 46.88 79 GLU A O 1
#

Nearest PDB structures (foldseek):
  4py5-assembly1_A  TM=4.403E-01  e=1.685E+00  Thermovibrio ammonificans HB-1
  2v6e-assembly1_B  TM=3.402E-01  e=4.520E+00  Klebsiella phage phiKO2

pLDDT: mean 75.9, std 9.83, range [46.88, 87.75]

Mean predicted aligned error: 7.38 Å

Solvent-accessible surface area (backbone atoms only — not comparable to full-atom values): 4566 Å² total; per-residue (Å²): 88,65,69,40,51,57,51,34,52,76,72,55,35,45,76,44,78,63,54,100,87,30,48,19,36,37,37,49,74,78,69,43,59,74,18,62,83,54,49,62,51,61,47,80,39,61,77,80,53,97,48,52,67,61,50,26,51,51,56,46,47,59,53,63,62,24,46,66,54,47,48,49,53,68,76,53,62,86,127